Protein AF-A0A1U9YTT7-F1 (afdb_monomer_lite)

Foldseek 3Di:
DQDDWDWDQDPAAIWTWRWDACLVVLCCDPVHNDDLCVVCVQLVHDSVLSVCSNVPHDDDPSSLVSSCVVSVHDSCVRTTDDTDDDDDPDDD

pLDDT: mean 79.48, std 16.99, range [37.56, 96.31]

Organism: NCBI:txid1477

Structure (mmCIF, N/CA/C/O backbone):
data_AF-A0A1U9YTT7-F1
#
_entry.id   AF-A0A1U9YTT7-F1
#
loop_
_atom_site.group_PDB
_atom_site.id
_atom_site.type_symbol
_atom_site.label_atom_id
_atom_site.label_alt_id
_atom_site.label_comp_id
_atom_site.label_asym_id
_atom_site.label_entity_id
_atom_site.label_seq_id
_atom_site.pdbx_PDB_i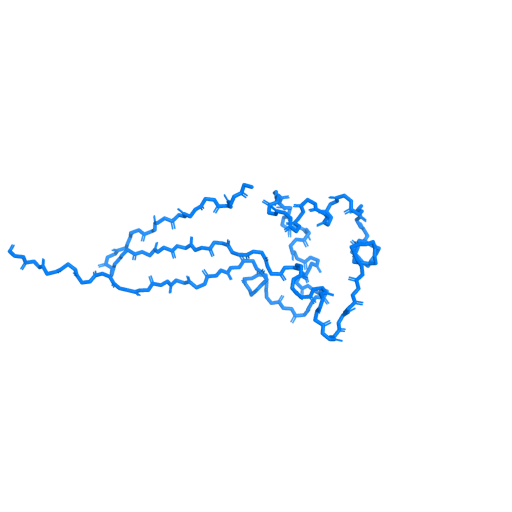ns_code
_atom_site.Cartn_x
_atom_site.Cartn_y
_atom_site.Cartn_z
_atom_site.occupancy
_atom_site.B_iso_or_equiv
_atom_site.auth_seq_id
_atom_site.auth_comp_id
_atom_site.auth_asym_id
_atom_site.auth_atom_id
_atom_site.pdbx_PDB_model_num
ATOM 1 N N . MET A 1 1 ? 3.675 12.322 -10.122 1.00 37.56 1 MET A N 1
ATOM 2 C CA . MET A 1 1 ? 5.018 12.095 -10.683 1.00 37.56 1 MET A CA 1
ATOM 3 C C . MET A 1 1 ? 5.081 10.626 -11.040 1.00 37.56 1 MET A C 1
ATOM 5 O O . MET A 1 1 ? 4.918 9.806 -10.151 1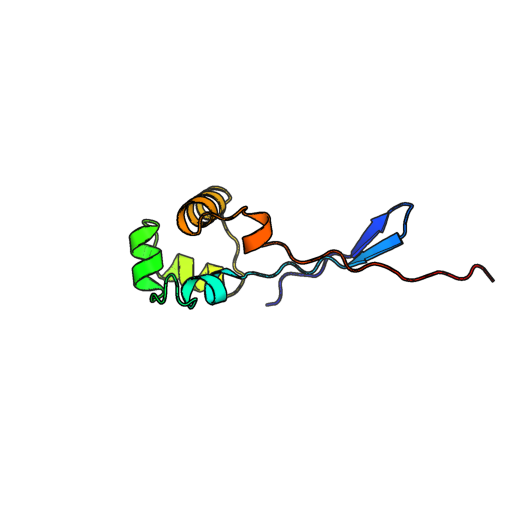.00 37.56 1 MET A O 1
ATOM 9 N N . GLY A 1 2 ? 5.131 10.297 -12.332 1.00 41.91 2 GLY A N 1
ATOM 10 C CA . GLY A 1 2 ? 5.262 8.904 -12.762 1.00 41.91 2 GLY A CA 1
ATOM 11 C C . GLY A 1 2 ? 6.643 8.388 -12.373 1.00 41.91 2 GLY A C 1
ATOM 12 O O . GLY A 1 2 ? 7.624 9.104 -12.564 1.00 41.91 2 GLY A O 1
ATOM 13 N N . MET A 1 3 ? 6.721 7.188 -11.796 1.00 48.47 3 MET A N 1
ATOM 14 C CA . MET A 1 3 ? 8.008 6.544 -11.535 1.00 48.47 3 MET A CA 1
ATOM 15 C C . MET A 1 3 ? 8.739 6.367 -12.869 1.00 48.47 3 MET A C 1
ATOM 17 O O . MET A 1 3 ? 8.183 5.813 -13.820 1.00 48.47 3 MET A O 1
ATOM 21 N N . ASN A 1 4 ? 9.952 6.916 -12.947 1.00 47.66 4 ASN A N 1
ATOM 22 C CA . ASN A 1 4 ? 10.732 7.000 -14.175 1.00 47.66 4 ASN A CA 1
ATOM 23 C C . ASN A 1 4 ? 10.911 5.624 -14.821 1.00 47.66 4 ASN A C 1
ATOM 25 O O . ASN A 1 4 ? 11.364 4.663 -14.200 1.00 47.66 4 ASN A O 1
ATOM 29 N N . CYS A 1 5 ? 10.562 5.559 -16.099 1.00 49.53 5 CYS A N 1
ATOM 30 C CA . CYS A 1 5 ? 10.659 4.363 -16.906 1.00 49.53 5 CYS A CA 1
ATOM 31 C C . CYS A 1 5 ? 12.133 4.094 -17.239 1.00 49.53 5 CYS A C 1
ATOM 33 O O . CYS A 1 5 ? 12.745 4.858 -17.985 1.00 49.53 5 CYS A O 1
ATOM 35 N N . ARG A 1 6 ? 12.721 3.034 -16.670 1.00 56.94 6 ARG A N 1
ATOM 36 C CA . ARG A 1 6 ? 14.085 2.613 -17.013 1.00 56.94 6 ARG A CA 1
ATOM 37 C C . ARG A 1 6 ? 14.054 1.738 -18.262 1.00 56.94 6 ARG A C 1
ATOM 39 O O . ARG A 1 6 ? 13.316 0.753 -18.327 1.00 56.94 6 ARG A O 1
ATOM 46 N N . VAL A 1 7 ? 14.868 2.120 -19.241 1.00 60.06 7 VAL A N 1
ATOM 47 C CA . VAL A 1 7 ? 15.165 1.306 -20.418 1.00 60.06 7 VAL A CA 1
ATOM 48 C C . VAL A 1 7 ? 16.412 0.480 -20.111 1.00 60.06 7 VAL A C 1
ATOM 50 O O . VAL A 1 7 ? 17.451 1.038 -19.765 1.00 60.06 7 VAL A O 1
ATOM 53 N N . TYR A 1 8 ? 16.301 -0.841 -20.210 1.00 62.31 8 TYR A N 1
ATOM 54 C CA . TYR A 1 8 ? 17.389 -1.787 -19.984 1.00 62.31 8 TYR A CA 1
ATOM 55 C C . TYR A 1 8 ? 17.838 -2.355 -21.324 1.00 62.31 8 TYR A C 1
ATOM 57 O O . TYR A 1 8 ? 17.041 -2.953 -22.038 1.00 62.31 8 TYR A O 1
ATOM 65 N N . ASN A 1 9 ? 19.113 -2.188 -21.663 1.00 62.34 9 ASN A N 1
ATOM 66 C CA . ASN A 1 9 ? 19.687 -2.780 -22.866 1.00 62.34 9 ASN A CA 1
ATOM 67 C C . ASN A 1 9 ? 20.407 -4.078 -22.494 1.00 62.34 9 ASN A C 1
ATOM 69 O O . ASN A 1 9 ? 21.222 -4.098 -21.574 1.00 62.34 9 ASN A O 1
ATOM 73 N N . THR A 1 10 ? 20.108 -5.154 -23.213 1.00 63.22 10 THR A N 1
ATOM 74 C CA . THR A 1 10 ? 20.761 -6.461 -23.077 1.00 63.22 10 THR A CA 1
ATOM 75 C C . THR A 1 10 ? 21.271 -6.930 -24.438 1.00 63.22 10 THR A C 1
ATOM 77 O O . THR A 1 10 ? 20.997 -6.297 -25.457 1.00 63.22 10 THR A O 1
ATOM 80 N N . LYS A 1 11 ? 21.988 -8.060 -24.473 1.00 64.12 11 LYS A N 1
ATOM 81 C CA . LYS A 1 11 ? 22.430 -8.689 -25.730 1.00 64.12 11 LYS A CA 1
ATOM 82 C C . LYS A 1 11 ? 21.261 -9.109 -26.638 1.00 64.12 11 LYS A C 1
ATOM 84 O O . LYS A 1 11 ? 21.456 -9.238 -27.838 1.00 64.12 11 LYS A O 1
ATOM 89 N N . GLU A 1 12 ? 20.068 -9.292 -26.072 1.00 64.50 12 GLU A N 1
ATOM 90 C CA . GLU A 1 12 ? 18.870 -9.790 -26.764 1.00 64.50 12 GLU A CA 1
ATOM 91 C C . GLU A 1 12 ? 17.890 -8.674 -27.172 1.00 64.50 12 GLU A C 1
ATOM 93 O O . GLU A 1 12 ? 16.954 -8.918 -27.933 1.00 64.50 12 GLU A O 1
ATOM 98 N N . GLY A 1 13 ? 18.099 -7.436 -26.705 1.00 66.50 13 GLY A N 1
ATOM 99 C CA . GLY A 1 13 ? 17.242 -6.302 -27.049 1.00 66.50 13 GLY A CA 1
ATOM 100 C C . GLY A 1 13 ? 17.160 -5.215 -25.980 1.00 66.50 13 GLY A C 1
ATOM 101 O O . GLY A 1 13 ? 17.831 -5.263 -24.944 1.00 66.50 13 GLY A O 1
ATOM 102 N N . SER A 1 14 ? 16.323 -4.213 -26.261 1.00 63.56 14 SER A N 1
ATOM 103 C CA . SER A 1 14 ? 16.013 -3.105 -25.356 1.00 63.56 14 SER A CA 1
ATOM 104 C C . SER A 1 14 ? 14.650 -3.318 -24.705 1.00 63.56 14 SER A C 1
ATOM 106 O O . SER A 1 14 ? 13.652 -3.541 -25.392 1.00 63.56 14 SER A O 1
ATOM 108 N N . TYR A 1 15 ? 14.615 -3.232 -23.381 1.00 66.75 15 TYR A N 1
ATOM 109 C CA . TYR A 1 15 ? 13.438 -3.462 -22.560 1.00 66.75 15 TYR A CA 1
ATOM 110 C C . TYR A 1 15 ? 13.002 -2.182 -21.890 1.00 66.75 15 TYR A C 1
ATOM 112 O O . TYR A 1 15 ? 13.766 -1.558 -21.156 1.00 66.75 15 TYR A O 1
ATOM 120 N N . LYS A 1 16 ? 11.737 -1.826 -22.073 1.00 66.06 16 LYS A N 1
ATOM 121 C CA . LYS A 1 16 ? 11.119 -0.746 -21.317 1.00 66.06 16 LYS A CA 1
ATOM 122 C C . LYS A 1 16 ? 10.428 -1.343 -20.095 1.00 66.06 16 LYS A C 1
ATOM 124 O O . LYS A 1 16 ? 9.427 -2.037 -20.241 1.00 66.06 16 LYS A O 1
ATOM 129 N N . CYS A 1 17 ? 10.961 -1.083 -18.903 1.00 57.59 17 CYS A N 1
ATOM 130 C CA . CYS A 1 17 ? 10.303 -1.475 -17.660 1.00 57.59 17 CYS A CA 1
ATOM 131 C C . CYS A 1 17 ? 9.390 -0.341 -17.201 1.00 57.59 17 CYS A C 1
ATOM 133 O O . CYS A 1 17 ? 9.852 0.770 -16.916 1.00 57.59 17 CYS A O 1
ATOM 135 N N . LEU A 1 18 ? 8.091 -0.611 -17.129 1.00 62.62 18 LEU A N 1
ATOM 136 C CA . LEU A 1 18 ? 7.133 0.305 -16.528 1.00 62.62 18 LEU A CA 1
ATOM 137 C C . LEU A 1 18 ? 6.850 -0.189 -15.109 1.00 62.62 18 LEU A C 1
ATOM 139 O O . LEU A 1 18 ? 6.157 -1.175 -14.931 1.00 62.62 18 LEU A O 1
ATOM 143 N N . MET A 1 19 ? 7.359 0.469 -14.073 1.00 67.25 19 MET A N 1
ATOM 144 C CA . MET A 1 19 ? 6.912 0.155 -12.711 1.00 67.25 19 MET A CA 1
ATOM 145 C C . MET A 1 19 ? 5.462 0.633 -12.553 1.00 67.25 19 MET A C 1
ATOM 147 O O . MET A 1 19 ? 5.179 1.819 -12.733 1.00 67.25 19 MET A O 1
ATOM 151 N N . LYS A 1 20 ? 4.530 -0.280 -12.253 1.00 73.25 20 LYS A N 1
ATOM 152 C CA . LYS A 1 20 ? 3.143 0.067 -11.908 1.00 73.25 20 LYS A CA 1
ATOM 153 C C . LYS A 1 20 ? 2.890 -0.265 -10.447 1.00 73.25 20 LYS A C 1
ATOM 155 O O . LYS A 1 20 ? 3.271 -1.325 -9.977 1.00 73.25 20 LYS A O 1
ATOM 160 N N . ASN A 1 21 ? 2.197 0.630 -9.753 1.00 85.12 21 ASN A N 1
ATOM 161 C CA . ASN A 1 21 ? 1.672 0.362 -8.423 1.00 85.12 21 ASN A CA 1
ATOM 162 C C . ASN A 1 21 ? 0.203 -0.070 -8.534 1.00 85.12 21 ASN A C 1
ATOM 164 O O . ASN A 1 21 ? -0.660 0.757 -8.837 1.00 85.12 21 ASN A O 1
ATOM 168 N N . ASN A 1 22 ? -0.076 -1.344 -8.252 1.00 89.12 22 ASN A N 1
ATOM 169 C CA . ASN A 1 22 ? -1.427 -1.901 -8.309 1.00 89.12 22 ASN A CA 1
ATOM 170 C C . ASN A 1 22 ? -2.155 -1.888 -6.955 1.00 89.12 22 ASN A C 1
ATOM 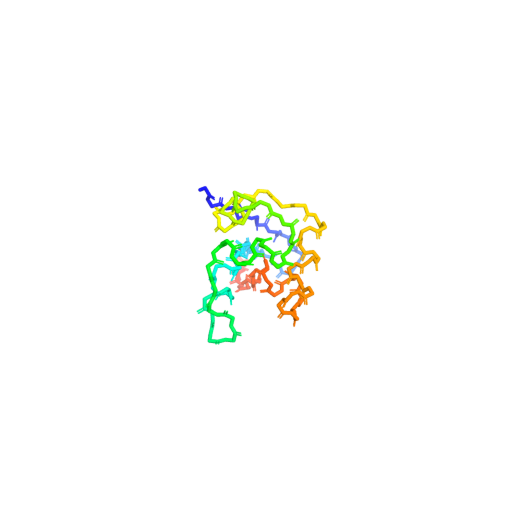172 O O . ASN A 1 22 ? -3.293 -2.341 -6.882 1.00 89.12 22 ASN A O 1
ATOM 176 N N . VAL A 1 23 ? -1.569 -1.336 -5.886 1.00 91.31 23 VAL A N 1
ATOM 177 C CA . VAL A 1 23 ? -2.155 -1.370 -4.530 1.00 91.31 23 VAL A CA 1
ATOM 178 C C . VAL A 1 23 ? -3.549 -0.745 -4.490 1.00 91.31 23 VAL A C 1
ATOM 180 O O . VAL A 1 23 ? -4.457 -1.317 -3.895 1.00 91.31 23 VAL A O 1
ATOM 183 N N . LYS A 1 24 ? -3.764 0.393 -5.165 1.00 91.25 24 LYS A N 1
ATOM 184 C CA . LYS A 1 24 ? -5.089 1.037 -5.216 1.00 91.25 24 LYS A CA 1
ATOM 185 C C . LYS A 1 24 ? -6.138 0.152 -5.896 1.00 91.25 24 LYS A C 1
ATOM 187 O O . LYS A 1 24 ? -7.302 0.187 -5.508 1.00 91.25 24 LYS A O 1
ATOM 192 N N . TYR A 1 25 ? -5.727 -0.586 -6.925 1.00 90.50 25 TYR A N 1
ATOM 193 C CA . TYR A 1 25 ? -6.593 -1.511 -7.647 1.00 90.50 25 TYR A CA 1
ATOM 194 C C . TYR A 1 25 ? -6.916 -2.732 -6.782 1.00 90.50 25 TYR A C 1
ATOM 196 O O . TYR A 1 25 ? -8.086 -3.027 -6.583 1.00 90.50 25 TYR A O 1
ATOM 204 N N . LEU A 1 26 ? -5.894 -3.361 -6.189 1.00 91.00 26 LEU A N 1
ATOM 205 C CA . LEU A 1 26 ? -6.046 -4.509 -5.288 1.00 91.00 26 LEU A CA 1
ATOM 206 C C . LEU A 1 26 ? -6.923 -4.179 -4.079 1.00 91.00 26 LEU A C 1
ATOM 208 O O . LEU A 1 26 ? -7.791 -4.953 -3.715 1.00 91.00 26 LEU A O 1
ATOM 212 N N . ARG A 1 27 ? -6.758 -2.993 -3.488 1.00 93.75 27 ARG A N 1
ATOM 213 C CA . ARG A 1 27 ? -7.578 -2.552 -2.355 1.00 93.75 27 ARG A CA 1
ATOM 214 C C . ARG A 1 27 ? -9.069 -2.415 -2.703 1.00 93.75 27 ARG A C 1
ATOM 216 O O . ARG A 1 27 ? -9.909 -2.579 -1.829 1.00 93.75 27 ARG A O 1
ATOM 223 N N . ARG A 1 28 ? -9.381 -2.049 -3.950 1.00 91.56 28 ARG A N 1
ATOM 224 C CA . ARG A 1 28 ? -10.749 -1.854 -4.460 1.00 91.56 28 ARG A CA 1
ATOM 225 C C . ARG A 1 28 ? -11.273 -3.075 -5.225 1.00 91.56 28 ARG A C 1
ATOM 227 O O . ARG A 1 28 ? -12.276 -2.952 -5.925 1.00 91.56 28 ARG A O 1
ATOM 234 N N . SER A 1 29 ? -10.579 -4.213 -5.175 1.00 90.62 29 SER A N 1
ATOM 235 C CA . SER A 1 29 ? -11.103 -5.451 -5.751 1.00 90.62 29 SER A CA 1
ATOM 236 C C . SER A 1 29 ? -12.244 -5.989 -4.886 1.00 90.62 29 SER A C 1
ATOM 238 O O . SER A 1 29 ? -12.369 -5.623 -3.718 1.00 90.62 29 SER A O 1
ATOM 240 N N . GLN A 1 30 ? -13.060 -6.877 -5.459 1.00 79.38 30 GLN A N 1
ATOM 241 C CA . GLN A 1 30 ? -14.198 -7.489 -4.762 1.00 79.38 30 GLN A CA 1
ATOM 242 C C . GLN A 1 30 ? -13.788 -8.249 -3.490 1.00 79.38 30 GLN A C 1
ATOM 244 O O . GLN A 1 30 ? -14.582 -8.335 -2.562 1.00 79.38 30 GLN A O 1
ATOM 249 N N . ASP A 1 31 ? -12.551 -8.749 -3.430 1.00 84.88 31 ASP A N 1
ATOM 250 C CA . ASP A 1 31 ? -12.045 -9.523 -2.289 1.00 84.88 31 ASP A CA 1
ATOM 251 C C . ASP A 1 31 ? -11.733 -8.661 -1.056 1.00 84.88 31 ASP A C 1
ATOM 253 O O . ASP A 1 31 ? -11.693 -9.176 0.060 1.00 84.88 31 ASP A O 1
ATOM 257 N N . PHE A 1 32 ? -11.484 -7.360 -1.244 1.00 86.81 32 PHE A N 1
ATOM 258 C CA . PHE A 1 32 ? -11.023 -6.477 -0.169 1.00 86.81 32 PHE A CA 1
ATOM 259 C C . PHE A 1 32 ? -11.913 -5.256 0.060 1.00 86.81 32 PHE A C 1
ATOM 261 O O . PHE A 1 32 ? -12.039 -4.857 1.211 1.00 86.81 32 PHE A O 1
ATOM 268 N N . ASP A 1 33 ? -12.442 -4.646 -1.008 1.00 91.50 33 ASP A N 1
ATOM 269 C CA . ASP A 1 33 ? -13.182 -3.371 -1.058 1.00 91.50 33 ASP A CA 1
ATOM 270 C C . ASP A 1 33 ? -13.117 -2.510 0.216 1.00 91.50 33 ASP A C 1
ATOM 272 O O . ASP A 1 33 ? -14.092 -2.332 0.944 1.00 91.50 33 ASP A O 1
ATOM 276 N N . MET A 1 34 ? -11.925 -1.982 0.504 1.00 92.75 34 MET A N 1
ATOM 277 C CA . MET A 1 34 ? -11.671 -1.240 1.741 1.00 92.75 34 MET A CA 1
ATOM 278 C C . MET A 1 34 ? -11.152 0.164 1.476 1.00 92.75 34 MET A C 1
ATOM 280 O O . MET A 1 34 ? -10.554 0.473 0.444 1.00 92.75 34 MET A O 1
ATOM 284 N N . THR A 1 35 ? -11.317 1.050 2.444 1.00 96.00 35 THR A N 1
ATOM 285 C CA . THR A 1 35 ? -10.769 2.404 2.452 1.00 96.00 35 THR A CA 1
ATOM 286 C C . THR A 1 35 ? -9.257 2.407 2.709 1.00 96.00 35 THR A C 1
ATOM 288 O O . THR A 1 35 ? -8.654 1.446 3.186 1.00 96.00 35 THR A O 1
ATOM 291 N N . GLN A 1 36 ? -8.598 3.535 2.423 1.00 95.44 36 GLN A N 1
ATOM 292 C CA . GLN A 1 36 ? -7.178 3.712 2.767 1.00 95.44 36 GLN A CA 1
ATOM 293 C C . GLN A 1 36 ? -6.924 3.619 4.280 1.00 95.44 36 GLN A C 1
ATOM 295 O O . GLN A 1 36 ? -5.820 3.266 4.683 1.00 95.44 36 GLN A O 1
ATOM 300 N N . ALA A 1 37 ? -7.912 3.986 5.106 1.00 96.31 37 ALA A N 1
ATOM 301 C CA . ALA A 1 37 ? -7.793 3.960 6.559 1.00 96.31 37 ALA A CA 1
ATOM 302 C C . ALA A 1 37 ? -7.843 2.524 7.095 1.00 96.31 37 ALA A C 1
ATOM 304 O O . ALA A 1 37 ? -7.024 2.166 7.935 1.00 96.31 37 ALA A O 1
ATOM 305 N N . GLU A 1 38 ? -8.729 1.690 6.551 1.00 96.06 38 GLU A N 1
ATOM 306 C CA . GLU A 1 38 ? -8.826 0.268 6.902 1.00 96.06 38 GLU A CA 1
ATOM 307 C C . GLU A 1 38 ? -7.571 -0.500 6.489 1.00 96.06 38 GLU A C 1
ATOM 309 O O . GLU A 1 38 ? -6.998 -1.217 7.309 1.00 96.06 38 GLU A O 1
ATOM 314 N N . LEU A 1 39 ? -7.054 -0.262 5.276 1.00 95.12 39 LEU A N 1
ATOM 315 C CA . LEU A 1 39 ? -5.780 -0.854 4.858 1.00 95.12 39 LEU A CA 1
ATOM 316 C C . LEU A 1 39 ? -4.625 -0.406 5.770 1.00 95.12 39 LEU A C 1
ATOM 318 O O . LEU A 1 39 ? -3.752 -1.199 6.126 1.00 95.12 39 LEU A O 1
ATOM 322 N N . ALA A 1 40 ? -4.613 0.866 6.175 1.00 95.88 40 ALA A N 1
ATOM 323 C CA . ALA A 1 40 ? -3.598 1.385 7.084 1.00 95.88 40 ALA A CA 1
ATOM 324 C C . ALA A 1 40 ? -3.682 0.726 8.470 1.00 95.88 40 ALA A C 1
ATOM 326 O O . ALA A 1 40 ? -2.651 0.335 9.022 1.00 95.88 40 ALA A O 1
ATOM 327 N N . ALA A 1 41 ? -4.897 0.544 8.995 1.00 96.06 41 ALA A N 1
ATOM 328 C CA . ALA A 1 41 ? -5.142 -0.148 10.254 1.00 96.06 41 ALA A CA 1
ATOM 329 C C . ALA A 1 41 ? -4.682 -1.613 10.190 1.00 96.06 41 ALA A C 1
ATOM 331 O O . ALA A 1 41 ? -3.942 -2.057 11.069 1.00 96.06 41 ALA A O 1
ATOM 332 N N . ALA A 1 42 ? -5.016 -2.329 9.112 1.00 94.56 42 ALA A N 1
ATOM 333 C CA . ALA A 1 42 ? -4.606 -3.717 8.907 1.00 94.56 42 ALA A CA 1
ATOM 334 C C . ALA A 1 42 ? -3.076 -3.882 8.857 1.00 94.56 42 ALA A C 1
ATOM 336 O O . ALA A 1 42 ? -2.514 -4.809 9.440 1.00 94.56 42 ALA A O 1
ATOM 337 N N . LEU A 1 43 ? -2.376 -2.944 8.213 1.00 94.56 43 LEU A N 1
ATOM 338 C CA . LEU A 1 43 ? -0.915 -2.971 8.074 1.00 94.56 43 LEU A CA 1
ATOM 339 C C . LEU A 1 43 ? -0.168 -2.328 9.257 1.00 94.56 43 LEU A C 1
ATOM 341 O O . LEU A 1 43 ? 1.075 -2.370 9.302 1.00 94.56 43 LEU A O 1
ATOM 345 N N . LYS A 1 44 ? -0.910 -1.756 10.217 1.00 95.44 44 LYS A N 1
ATOM 346 C CA . LYS A 1 44 ? -0.407 -0.974 11.356 1.00 95.44 44 LYS A CA 1
ATOM 347 C C . LYS A 1 44 ? 0.518 0.159 10.901 1.00 95.44 44 LYS A C 1
ATOM 349 O O . LYS A 1 44 ? 1.666 0.255 11.336 1.00 95.44 44 LYS A O 1
ATOM 354 N N . VAL A 1 45 ? 0.037 0.974 9.966 1.00 94.88 45 VAL A N 1
ATOM 355 C CA . VAL A 1 45 ? 0.728 2.164 9.446 1.00 94.88 45 VAL A CA 1
ATOM 356 C C . VAL A 1 45 ? -0.204 3.371 9.455 1.00 94.88 45 VAL A C 1
ATOM 358 O O . VAL A 1 45 ? -1.407 3.245 9.671 1.00 94.88 45 VAL A O 1
ATOM 361 N N . LEU A 1 46 ? 0.339 4.561 9.206 1.00 95.69 46 LEU A N 1
ATOM 362 C CA . LEU A 1 46 ? -0.479 5.761 9.075 1.00 95.69 46 LEU A CA 1
ATOM 363 C C . LEU A 1 46 ? -1.248 5.748 7.749 1.00 95.69 46 LEU A C 1
ATOM 365 O O . LEU A 1 46 ? -0.735 5.320 6.712 1.00 95.69 46 LEU A O 1
ATOM 369 N N . ARG A 1 47 ? -2.459 6.318 7.744 1.00 95.81 47 ARG A N 1
ATOM 370 C CA . ARG A 1 47 ? -3.231 6.538 6.508 1.00 95.81 47 ARG A CA 1
ATOM 371 C C . ARG A 1 47 ? -2.420 7.327 5.470 1.00 95.81 47 ARG A C 1
ATOM 373 O O . ARG A 1 47 ? -2.497 7.040 4.277 1.00 95.81 47 ARG A O 1
ATOM 380 N N . SER A 1 48 ? -1.626 8.302 5.921 1.00 94.75 48 SER A N 1
ATOM 381 C CA . SER A 1 48 ? -0.738 9.098 5.064 1.00 94.75 48 SER A CA 1
ATOM 382 C C . SER A 1 48 ? 0.284 8.235 4.322 1.00 94.75 48 SER A C 1
ATOM 384 O O . SER A 1 48 ? 0.566 8.510 3.158 1.00 94.75 48 SER A O 1
ATOM 386 N N . THR A 1 49 ? 0.769 7.156 4.943 1.00 94.38 49 THR A N 1
ATOM 387 C CA . THR A 1 49 ? 1.666 6.181 4.313 1.00 94.38 49 THR A CA 1
ATOM 388 C C . THR A 1 49 ? 0.979 5.473 3.149 1.00 94.38 49 THR A C 1
ATOM 390 O O . THR A 1 49 ? 1.550 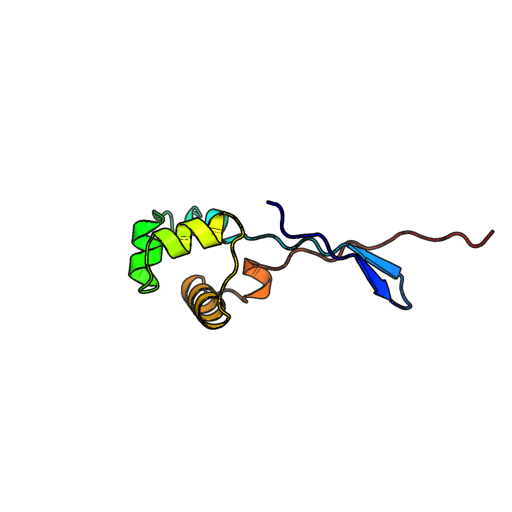5.407 2.066 1.00 94.38 49 THR A O 1
ATOM 393 N N . ILE A 1 50 ? -0.266 5.011 3.323 1.00 95.00 50 ILE A N 1
ATOM 394 C CA . ILE A 1 50 ? -1.043 4.374 2.244 1.00 95.00 50 ILE A CA 1
ATOM 395 C C . ILE A 1 50 ? -1.367 5.370 1.128 1.00 95.00 50 ILE A C 1
ATOM 397 O O . ILE A 1 50 ? -1.245 5.051 -0.051 1.00 95.00 50 ILE A O 1
ATOM 401 N N . TYR A 1 51 ? -1.730 6.602 1.484 1.00 94.50 51 TYR A N 1
ATOM 402 C CA . TYR A 1 51 ? -1.955 7.661 0.505 1.00 94.50 51 TYR A CA 1
ATOM 403 C C . TYR A 1 51 ? -0.694 7.968 -0.323 1.00 94.50 51 TYR A C 1
ATOM 405 O O . TYR A 1 51 ? -0.777 8.089 -1.546 1.00 94.50 51 TYR A O 1
ATOM 413 N N . HIS A 1 52 ? 0.472 8.076 0.324 1.00 91.81 52 HIS A N 1
ATOM 414 C CA . HIS A 1 52 ? 1.752 8.316 -0.347 1.00 91.81 52 HIS A CA 1
ATOM 415 C C . HIS A 1 52 ? 2.131 7.145 -1.260 1.00 91.81 52 HIS A C 1
ATOM 417 O O . HIS A 1 52 ? 2.429 7.356 -2.436 1.00 91.81 52 HIS A O 1
ATOM 423 N N . LEU A 1 53 ? 2.011 5.919 -0.741 1.00 91.62 53 LEU A N 1
ATOM 424 C CA . LEU A 1 53 ? 2.184 4.667 -1.473 1.00 91.62 53 LEU A CA 1
ATOM 425 C C . LEU A 1 53 ? 1.358 4.669 -2.763 1.00 91.62 53 LEU A C 1
ATOM 427 O O . LEU A 1 53 ? 1.929 4.578 -3.844 1.00 91.62 53 LEU A O 1
ATOM 431 N N . GLU A 1 54 ? 0.034 4.838 -2.682 1.00 90.31 54 GLU A N 1
ATOM 432 C CA . GLU A 1 54 ? -0.866 4.781 -3.847 1.00 90.31 54 GLU A CA 1
ATOM 433 C C . GLU A 1 54 ? -0.571 5.838 -4.918 1.00 90.31 54 GLU A C 1
ATOM 435 O O . GLU A 1 54 ? -0.905 5.643 -6.087 1.00 90.31 54 GLU A O 1
ATOM 440 N N . ARG A 1 55 ? 0.060 6.956 -4.547 1.00 88.75 55 ARG A N 1
ATOM 441 C CA . ARG A 1 55 ? 0.484 8.001 -5.491 1.00 88.75 55 ARG A CA 1
ATOM 442 C C . ARG A 1 55 ? 1.841 7.731 -6.144 1.00 88.75 55 ARG A C 1
ATOM 444 O O . ARG A 1 55 ? 2.272 8.535 -6.969 1.00 88.75 55 ARG A O 1
ATOM 451 N N . GLY A 1 56 ? 2.478 6.618 -5.797 1.00 84.12 56 GLY A N 1
ATOM 452 C CA . GLY A 1 56 ? 3.795 6.232 -6.283 1.00 84.12 56 GLY A CA 1
ATOM 453 C C . GLY A 1 56 ? 4.944 6.853 -5.495 1.00 84.12 56 GLY A C 1
ATOM 454 O O . GLY A 1 56 ? 5.996 7.119 -6.065 1.00 84.12 56 GLY A O 1
ATOM 455 N N . GLY A 1 57 ? 4.717 7.132 -4.213 1.00 85.00 57 GLY A N 1
ATOM 456 C CA . GLY A 1 57 ? 5.768 7.525 -3.290 1.00 85.00 57 GLY A CA 1
ATOM 457 C C . GLY A 1 57 ? 6.765 6.403 -3.003 1.00 85.00 57 GLY A C 1
ATOM 458 O O . GLY A 1 57 ? 6.511 5.240 -3.319 1.00 85.00 57 GLY A O 1
ATOM 459 N N . GLU A 1 58 ? 7.884 6.765 -2.381 1.00 84.00 58 GLU A N 1
ATOM 460 C CA . GLU A 1 58 ? 8.909 5.814 -1.948 1.00 84.00 58 GLU A CA 1
ATOM 461 C C . GLU A 1 58 ? 8.347 4.872 -0.877 1.00 84.00 58 GLU A C 1
ATOM 463 O O . GLU A 1 58 ? 7.580 5.279 0.004 1.00 84.00 58 GLU A O 1
ATOM 468 N N . ILE A 1 59 ? 8.731 3.598 -0.948 1.00 86.38 59 ILE A N 1
ATOM 469 C CA . ILE A 1 59 ? 8.242 2.558 -0.040 1.00 86.38 59 ILE A CA 1
ATOM 470 C C . ILE A 1 59 ? 9.414 1.830 0.599 1.00 86.38 59 ILE A C 1
ATOM 472 O O . ILE A 1 59 ? 10.406 1.517 -0.054 1.00 86.38 59 ILE A O 1
ATOM 476 N N . SER A 1 60 ? 9.291 1.507 1.885 1.00 89.69 60 SER A N 1
ATOM 477 C CA . SER A 1 60 ? 10.261 0.629 2.529 1.00 89.69 60 SER A CA 1
ATOM 478 C C . SER A 1 60 ? 10.048 -0.820 2.085 1.00 89.69 60 SER A C 1
ATOM 480 O O . 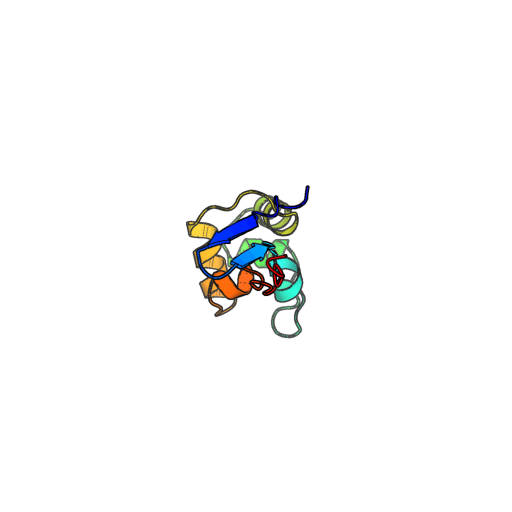SER A 1 60 ? 8.914 -1.275 1.901 1.00 89.69 60 SER A O 1
ATOM 482 N N . GLY A 1 61 ? 11.135 -1.595 2.008 1.00 88.62 61 GLY A N 1
ATOM 483 C CA . GLY A 1 61 ? 11.049 -3.037 1.752 1.00 88.62 61 GLY A CA 1
ATOM 484 C C . GLY A 1 61 ? 10.186 -3.774 2.787 1.00 88.62 61 GLY A C 1
ATOM 485 O O . GLY A 1 61 ? 9.467 -4.709 2.447 1.00 88.62 61 GLY A O 1
ATOM 486 N N . SER A 1 62 ? 10.163 -3.304 4.039 1.00 92.94 62 SER A N 1
ATOM 487 C CA . SER A 1 62 ? 9.301 -3.863 5.088 1.00 92.94 62 SER A CA 1
ATOM 488 C C . SER A 1 62 ? 7.808 -3.662 4.808 1.00 92.94 62 SER A C 1
ATOM 490 O O . SER A 1 62 ? 7.021 -4.584 5.021 1.00 92.94 62 SER A O 1
ATOM 492 N N . LEU A 1 63 ? 7.403 -2.492 4.301 1.00 92.88 63 LEU A N 1
ATOM 493 C CA . LEU A 1 63 ? 6.016 -2.226 3.914 1.00 92.88 63 LEU A CA 1
ATOM 494 C C . LEU A 1 63 ? 5.620 -3.055 2.688 1.00 92.88 63 LEU A C 1
ATOM 496 O O . LEU A 1 63 ? 4.520 -3.603 2.651 1.00 92.88 63 LEU A O 1
ATOM 500 N N . MET A 1 64 ? 6.537 -3.208 1.731 1.00 91.62 64 MET A N 1
ATOM 501 C CA . MET A 1 64 ? 6.341 -4.057 0.557 1.00 91.62 64 MET A CA 1
ATOM 502 C C . MET A 1 64 ? 6.054 -5.517 0.948 1.00 91.62 64 MET A C 1
ATOM 504 O O . MET A 1 64 ? 5.097 -6.112 0.455 1.00 91.62 64 MET A O 1
ATOM 508 N N . LEU A 1 65 ? 6.819 -6.077 1.891 1.00 93.62 65 LEU A N 1
ATOM 509 C CA . LEU A 1 65 ? 6.595 -7.437 2.398 1.00 93.62 65 LEU A CA 1
ATOM 510 C C . LEU A 1 65 ? 5.280 -7.575 3.177 1.00 93.62 65 LEU A C 1
ATOM 512 O O . LEU A 1 65 ? 4.616 -8.604 3.076 1.00 93.62 65 LEU A O 1
ATOM 516 N N . LYS A 1 66 ? 4.872 -6.551 3.940 1.00 94.75 66 LYS A N 1
ATOM 517 C CA . LYS A 1 66 ? 3.563 -6.554 4.615 1.00 94.75 66 LYS A CA 1
ATOM 518 C C . LYS A 1 66 ? 2.410 -6.595 3.611 1.00 94.75 66 LYS A C 1
ATOM 520 O O . LYS A 1 66 ? 1.469 -7.350 3.816 1.00 94.75 66 LYS A O 1
ATOM 525 N N . LEU A 1 67 ? 2.494 -5.811 2.535 1.00 93.62 67 LEU A N 1
ATOM 526 C CA . LEU A 1 67 ? 1.485 -5.790 1.472 1.00 93.62 67 LEU A CA 1
ATOM 527 C C . LEU A 1 67 ? 1.414 -7.131 0.742 1.00 93.62 67 LEU A C 1
ATOM 529 O O . LEU A 1 67 ? 0.321 -7.622 0.496 1.00 93.62 67 LEU A O 1
ATOM 533 N N . SER A 1 68 ? 2.566 -7.740 0.458 1.00 94.06 68 SER A N 1
ATOM 534 C CA . SER A 1 68 ? 2.636 -9.082 -0.127 1.00 94.06 68 SER A CA 1
ATOM 535 C C . SER A 1 68 ? 1.909 -10.123 0.722 1.00 94.06 68 SER A C 1
ATOM 537 O O . SER A 1 68 ? 1.073 -10.853 0.201 1.00 94.06 68 SER A O 1
ATOM 539 N N . LYS A 1 69 ? 2.148 -10.127 2.039 1.00 94.94 69 LYS A N 1
ATOM 540 C CA . LYS A 1 69 ? 1.440 -11.016 2.973 1.00 94.94 69 LYS A CA 1
ATOM 541 C C . LYS A 1 69 ? -0.052 -10.707 3.077 1.00 94.94 69 LYS A C 1
ATOM 543 O O . LYS A 1 69 ? -0.847 -11.621 3.219 1.00 94.94 69 LYS A O 1
ATOM 548 N N . PHE A 1 70 ? -0.425 -9.429 3.051 1.00 94.50 70 PHE A N 1
ATOM 549 C CA . P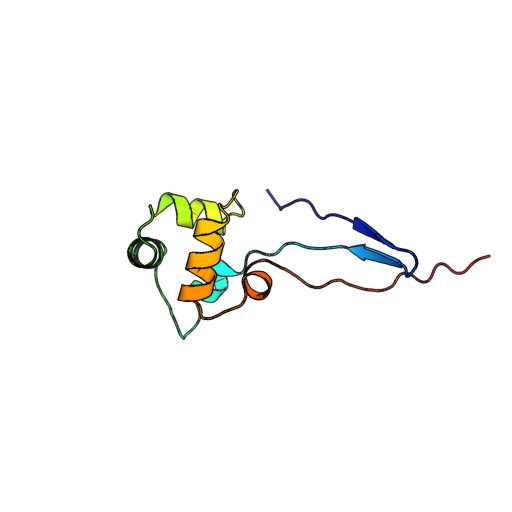HE A 1 70 ? -1.818 -9.009 3.183 1.00 94.50 70 PHE A CA 1
ATOM 550 C C . PHE A 1 70 ? -2.662 -9.389 1.963 1.00 94.50 70 PHE A C 1
ATOM 552 O O . PHE A 1 70 ? -3.784 -9.855 2.114 1.00 94.50 70 PHE A O 1
ATOM 559 N N . PHE A 1 71 ? -2.116 -9.197 0.762 1.00 92.38 71 PHE A N 1
ATOM 560 C CA . PHE A 1 71 ? -2.801 -9.504 -0.493 1.00 92.38 71 PHE A CA 1
ATOM 561 C C . PHE A 1 71 ? -2.582 -10.942 -0.979 1.00 92.38 71 PHE A C 1
ATOM 563 O O . PHE A 1 71 ? -3.089 -11.277 -2.045 1.00 92.38 71 PHE A O 1
ATOM 570 N N . ASP A 1 72 ? -1.807 -11.745 -0.242 1.00 93.94 72 ASP A N 1
ATOM 571 C CA . ASP A 1 72 ? -1.345 -13.083 -0.635 1.00 93.94 72 ASP A CA 1
ATOM 572 C C . ASP A 1 72 ? -0.792 -13.122 -2.072 1.00 93.94 72 ASP A C 1
ATOM 574 O O . ASP A 1 72 ? -1.173 -13.924 -2.922 1.00 93.94 72 ASP A O 1
ATOM 578 N N . LYS A 1 73 ? 0.075 -12.151 -2.376 1.00 91.25 73 LYS A N 1
ATOM 579 C CA . LYS A 1 73 ? 0.654 -11.948 -3.710 1.00 91.25 73 LYS A CA 1
ATOM 580 C C . LYS A 1 73 ? 2.142 -11.703 -3.625 1.00 91.25 73 LYS A C 1
ATOM 582 O O . LYS A 1 73 ? 2.636 -11.091 -2.674 1.00 91.25 73 LYS A O 1
ATOM 587 N N . ASP A 1 74 ? 2.864 -12.115 -4.659 1.00 90.25 74 ASP A N 1
ATOM 588 C CA . ASP A 1 74 ? 4.279 -11.785 -4.779 1.00 90.25 74 ASP A CA 1
ATOM 589 C C . ASP A 1 74 ? 4.452 -10.255 -4.909 1.00 90.25 74 ASP A C 1
ATOM 591 O O . ASP A 1 74 ? 3.699 -9.611 -5.648 1.00 90.25 74 ASP A O 1
ATOM 595 N N . PRO A 1 75 ? 5.439 -9.630 -4.234 1.00 88.62 75 PRO A N 1
ATOM 596 C CA . PRO A 1 75 ? 5.697 -8.197 -4.369 1.00 88.62 75 PRO A CA 1
ATOM 597 C C . PRO A 1 75 ? 5.836 -7.724 -5.821 1.00 88.62 75 PRO A C 1
ATOM 599 O O . PRO A 1 75 ? 5.449 -6.600 -6.144 1.00 88.62 75 PRO A O 1
ATOM 602 N N . ARG A 1 76 ? 6.365 -8.576 -6.708 1.00 85.38 76 ARG A N 1
ATOM 603 C CA . ARG A 1 76 ? 6.487 -8.297 -8.141 1.00 85.38 76 ARG A CA 1
ATOM 604 C C . ARG A 1 76 ? 5.111 -8.183 -8.789 1.00 85.38 76 ARG A C 1
ATOM 606 O O . ARG A 1 76 ? 4.899 -7.281 -9.575 1.00 85.38 76 ARG A O 1
ATOM 613 N N . GLU A 1 77 ? 4.132 -8.994 -8.423 1.00 84.31 77 GLU A N 1
ATOM 614 C CA . GLU A 1 77 ? 2.775 -8.856 -8.975 1.00 84.31 77 GLU A CA 1
ATOM 615 C C . GLU A 1 77 ? 2.082 -7.561 -8.517 1.00 84.31 77 GLU A C 1
ATOM 617 O O . GLU A 1 77 ? 1.262 -6.983 -9.237 1.00 84.31 77 GLU A O 1
ATOM 622 N N . ILE A 1 78 ? 2.440 -7.073 -7.326 1.00 87.94 78 ILE A N 1
ATOM 623 C CA . ILE A 1 78 ? 1.892 -5.836 -6.757 1.00 87.94 78 ILE A CA 1
ATOM 624 C C . ILE A 1 78 ? 2.546 -4.586 -7.380 1.00 87.94 78 ILE A C 1
ATOM 626 O O . ILE A 1 78 ? 1.851 -3.594 -7.629 1.00 87.94 78 ILE A O 1
ATOM 630 N N . PHE A 1 79 ? 3.864 -4.620 -7.625 1.00 83.81 79 PHE A N 1
ATOM 631 C CA . PHE A 1 79 ? 4.674 -3.434 -7.960 1.00 83.81 79 PHE A CA 1
ATOM 632 C C . PHE A 1 79 ? 5.443 -3.488 -9.295 1.00 83.81 79 PHE A C 1
ATOM 634 O O . PHE A 1 79 ? 6.022 -2.482 -9.713 1.00 83.81 79 PHE A O 1
ATOM 641 N N . LEU A 1 80 ? 5.491 -4.632 -9.976 1.00 72.69 80 LEU A N 1
ATOM 642 C CA . LEU A 1 80 ? 6.208 -4.810 -11.240 1.00 72.69 80 LEU A CA 1
ATOM 643 C C . LEU A 1 80 ? 5.218 -4.828 -12.405 1.00 72.69 80 LEU A C 1
ATOM 645 O O . LEU A 1 80 ? 4.170 -5.469 -12.335 1.00 72.69 80 LEU A O 1
ATOM 649 N N . LEU A 1 81 ? 5.572 -4.176 -13.517 1.00 62.97 81 LEU A N 1
ATOM 650 C CA . LEU A 1 81 ? 4.892 -4.410 -14.786 1.00 62.97 81 LEU A CA 1
ATOM 651 C C . LEU A 1 81 ? 5.858 -4.853 -15.882 1.00 62.97 81 LEU A C 1
ATOM 653 O O . LEU A 1 81 ? 6.932 -4.283 -16.059 1.00 62.97 81 LEU A O 1
ATOM 657 N N . MET A 1 82 ? 5.363 -5.858 -16.607 1.00 57.28 82 MET A N 1
ATOM 658 C CA . MET A 1 82 ? 5.770 -6.428 -17.892 1.00 57.28 82 MET A CA 1
ATOM 659 C C . MET A 1 82 ? 6.956 -5.771 -18.606 1.00 57.28 82 MET A C 1
ATOM 661 O O . MET A 1 82 ? 6.928 -4.601 -18.988 1.00 57.28 82 MET A O 1
ATOM 665 N N . ILE A 1 83 ? 7.933 -6.620 -18.921 1.00 61.94 83 ILE A N 1
ATOM 666 C CA . ILE A 1 83 ? 8.931 -6.382 -19.958 1.00 61.94 83 ILE A CA 1
ATOM 667 C C . ILE A 1 83 ? 8.225 -6.490 -21.318 1.00 61.94 83 ILE A C 1
ATOM 669 O O . ILE A 1 83 ? 7.761 -7.566 -21.688 1.00 61.94 83 ILE A O 1
ATOM 673 N N . LEU A 1 84 ? 8.139 -5.388 -22.068 1.00 57.59 84 LEU A N 1
ATOM 674 C CA . LEU A 1 84 ? 7.749 -5.431 -23.481 1.00 57.59 84 LEU A CA 1
ATOM 675 C C . LEU A 1 84 ? 9.005 -5.668 -24.342 1.00 57.59 84 LEU A C 1
ATOM 677 O O . LEU A 1 84 ? 9.917 -4.841 -24.341 1.00 57.59 84 LEU A O 1
ATOM 681 N N . TYR A 1 85 ? 9.041 -6.790 -25.067 1.00 65.38 85 TYR A N 1
ATOM 682 C CA . TYR A 1 85 ? 9.883 -7.026 -26.258 1.00 65.38 85 TYR A CA 1
ATOM 683 C C . TYR A 1 85 ? 9.127 -6.425 -27.477 1.00 65.38 85 TYR A C 1
ATOM 685 O O . TYR A 1 85 ? 7.910 -6.291 -27.400 1.00 65.38 85 TYR A O 1
ATOM 693 N N . LYS A 1 86 ? 9.663 -6.019 -28.639 1.00 50.97 86 LYS A N 1
ATOM 694 C CA . LYS A 1 86 ? 10.905 -6.257 -29.396 1.00 50.97 86 LYS A CA 1
ATOM 695 C C . LYS A 1 86 ? 11.046 -5.066 -30.377 1.00 50.97 86 LYS A C 1
ATOM 697 O O . LYS A 1 86 ? 10.069 -4.733 -31.040 1.00 50.97 86 LYS A O 1
ATOM 702 N N . GLN A 1 87 ? 12.213 -4.435 -30.508 1.00 52.22 87 GLN A N 1
ATOM 703 C CA . GLN A 1 87 ? 12.542 -3.638 -31.704 1.00 52.22 87 GLN A CA 1
ATOM 704 C C . GLN A 1 87 ? 13.566 -4.462 -32.484 1.00 52.22 87 GLN A C 1
ATOM 706 O O . GLN A 1 87 ? 14.698 -4.620 -32.027 1.00 52.22 87 GLN A O 1
ATOM 711 N N . HIS A 1 88 ? 13.162 -5.052 -33.610 1.00 52.72 88 HIS A N 1
ATOM 712 C CA . HIS A 1 88 ? 14.126 -5.596 -34.561 1.00 52.72 88 HIS A CA 1
ATOM 713 C C . HIS A 1 88 ? 14.916 -4.409 -35.120 1.00 52.72 88 HIS A C 1
ATOM 715 O O . HIS A 1 88 ? 14.361 -3.598 -35.853 1.00 52.72 88 HIS A O 1
ATOM 721 N N . LYS A 1 89 ? 16.198 -4.278 -34.765 1.00 55.97 89 LYS A N 1
ATOM 722 C CA . LYS A 1 89 ? 17.113 -3.522 -35.620 1.00 55.97 89 LYS A CA 1
ATOM 723 C C . LYS A 1 89 ? 17.363 -4.396 -36.842 1.00 55.97 89 LYS A C 1
ATOM 725 O O . LYS A 1 89 ? 18.081 -5.388 -36.729 1.00 55.97 89 LYS A O 1
ATOM 730 N N . GLU A 1 90 ? 16.750 -4.063 -37.972 1.00 49.66 90 GLU A N 1
ATOM 731 C CA . GLU A 1 90 ? 17.336 -4.461 -39.247 1.00 49.66 90 GLU A CA 1
ATOM 732 C C . GLU A 1 90 ? 18.718 -3.812 -39.324 1.00 49.66 90 GLU A C 1
ATOM 734 O O . GLU A 1 90 ? 18.875 -2.602 -39.141 1.00 49.66 90 GLU A O 1
ATOM 739 N N . VAL A 1 91 ? 19.731 -4.658 -39.475 1.00 50.69 91 VAL A N 1
ATOM 740 C CA . VAL A 1 91 ? 21.074 -4.230 -39.840 1.00 50.69 91 VAL A CA 1
ATOM 741 C C . VAL A 1 91 ? 21.006 -3.965 -41.341 1.00 50.69 91 VAL A C 1
ATOM 743 O O . VAL A 1 91 ? 20.877 -4.916 -42.108 1.00 50.69 91 VAL A O 1
ATOM 746 N N . VAL A 1 92 ? 20.989 -2.685 -41.724 1.00 48.38 92 VAL A N 1
ATOM 747 C CA . VAL A 1 92 ? 21.255 -2.240 -43.102 1.00 48.38 92 VAL A CA 1
ATOM 748 C C . VAL A 1 92 ? 22.760 -2.229 -43.318 1.00 48.38 92 VAL A C 1
ATOM 750 O O . VAL A 1 92 ? 23.459 -1.726 -42.406 1.00 48.38 92 VAL A O 1
#

Secondary structure (DSSP, 8-state):
-PPP-EEEEETTEEEEE-----HHHHHTSTTT---HHHHHHHHTS-HHHHHHHHTT----HHHHHHHHHHHTS-HHHHH----B--------

Radius of gyration: 16.54 Å; chains: 1; bounding box: 37×25×54 Å

Sequence (92 aa):
MGMNCRVYNTKEGSYKCLMKNNVKYLRRSQDFDMTQAELAAALKVLRSTIYHLERGGEISGSLMLKLSKFFDKDPREIFLLMILYKQHKEVV

InterPro domains:
  IPR001387 Cro/C1-type, helix-turn-helix domain [PF01381] (26-78)
  IPR001387 Cro/C1-type, helix-turn-helix domain [PS50943] (23-78)
  IPR001387 Cro/C1-type, helix-turn-helix domain [SM00530] (22-78)
  IPR001387 Cro/C1-type, helix-turn-helix domain [cd00093] (21-78)
  IPR010982 Lambda repressor-like, DNA-binding domain superfamily [G3DSA:1.10.260.40] (18-81)
  IPR010982 Lambda repressor-like, DNA-binding domain superfamily [SSF47413] (19-79)